Protein AF-A0A1F7I469-F1 (afdb_monomer)

Secondary structure (DSSP, 8-state):
---EEEE-TTS-EEEE--------HHHHHHHHHHHHHHHHHHHHHHHHHHHHHHHHHHHHHT--THHHHHHHHHHHHHHHHHHHHHHHHHHHHTTSSSSS--

Radius of gyration: 26.81 Å; Cα contacts (8 Å, |Δi|>4): 67; chains: 1; bounding box: 50×21×80 Å

pLDDT: mean 77.65, std 16.4, range [43.62, 96.81]

Mean predicted aligned error: 14.22 Å

InterPro domains:
  IPR032820 Putative F0F1-ATPase subunit, Ca2+/Mg2+ transporter [PF09527] (34-84)

Organism: NCBI:txid1802052

Sequence (102 aa):
MKKFSYIDEQGNKRHVNKNLKKTSREDLQWQEVGKYMNLGYYLIVPILFSLVGGVFFDKIFQSRPIFTLSGIIIGTILTFYNLFSLVKSEDASHQHKGRTDI

Nearest PDB structures (foldseek):
  1ge9-assembly1_A  TM=4.727E-01  e=6.490E+00  Aquifex aeolicus

Structure (mmCIF, N/CA/C/O backbone):
data_AF-A0A1F7I469-F1
#
_entry.id   AF-A0A1F7I469-F1
#
loop_
_atom_site.group_PDB
_atom_site.id
_atom_site.type_symbol
_atom_site.label_atom_id
_atom_site.label_alt_id
_atom_site.label_comp_id
_atom_site.label_asym_id
_atom_site.label_entity_id
_atom_site.label_seq_id
_atom_site.pdbx_PDB_ins_code
_atom_site.Cartn_x
_atom_site.Cartn_y
_atom_site.Cartn_z
_atom_site.occupancy
_atom_site.B_iso_or_equiv
_atom_site.auth_seq_id
_atom_site.auth_comp_id
_atom_site.auth_asym_id
_atom_site.auth_atom_id
_atom_site.pdbx_PDB_model_num
ATOM 1 N N . MET A 1 1 ? -1.398 -8.939 -48.860 1.00 56.12 1 MET A N 1
ATOM 2 C CA . MET A 1 1 ? -0.100 -9.562 -48.506 1.00 56.12 1 MET A CA 1
ATOM 3 C C . MET A 1 1 ? 0.965 -9.019 -49.447 1.00 56.12 1 MET A C 1
ATOM 5 O O . MET A 1 1 ? 0.805 -9.186 -50.647 1.00 56.12 1 MET A O 1
ATOM 9 N N . LYS A 1 2 ? 1.999 -8.327 -48.955 1.00 43.62 2 LYS A N 1
ATOM 10 C CA . LYS A 1 2 ? 3.078 -7.817 -49.821 1.00 43.62 2 LYS A CA 1
ATOM 11 C C . LYS A 1 2 ? 4.290 -8.740 -49.705 1.00 43.62 2 LYS A C 1
ATOM 13 O O . LYS A 1 2 ? 4.928 -8.781 -48.660 1.00 43.62 2 LYS A O 1
ATOM 18 N N . LYS A 1 3 ? 4.557 -9.513 -50.760 1.00 50.78 3 LYS A N 1
ATOM 19 C CA . LYS A 1 3 ? 5.765 -10.335 -50.901 1.00 50.78 3 LYS A CA 1
ATOM 20 C C . LYS A 1 3 ? 6.803 -9.504 -51.645 1.00 50.78 3 LYS A C 1
ATOM 22 O O . LYS A 1 3 ? 6.538 -9.067 -52.760 1.00 50.78 3 LYS A O 1
ATOM 27 N N . PHE A 1 4 ? 7.956 -9.283 -51.028 1.00 62.34 4 PHE A N 1
ATOM 28 C CA . PHE A 1 4 ? 9.083 -8.624 -51.678 1.00 62.34 4 PHE A CA 1
ATOM 29 C C . PHE A 1 4 ? 10.085 -9.701 -52.076 1.00 62.34 4 PHE A C 1
ATOM 31 O O . PHE A 1 4 ? 10.459 -10.535 -51.251 1.00 62.34 4 PHE A O 1
ATOM 38 N N . SER A 1 5 ? 10.471 -9.700 -53.347 1.00 63.03 5 SER A N 1
ATOM 39 C CA . SER A 1 5 ? 11.523 -10.572 -53.864 1.00 63.03 5 SER A CA 1
ATOM 40 C C . SER A 1 5 ? 12.679 -9.680 -54.277 1.00 63.03 5 SER A C 1
ATOM 42 O O . SER A 1 5 ? 12.467 -8.698 -54.985 1.00 63.03 5 SER A O 1
ATOM 44 N N . TYR A 1 6 ? 13.874 -10.004 -53.809 1.00 72.31 6 TYR A N 1
ATOM 45 C CA . TYR A 1 6 ? 15.105 -9.355 -54.233 1.00 72.31 6 TYR A CA 1
ATOM 46 C C . TYR A 1 6 ? 16.099 -10.427 -54.668 1.00 72.31 6 TYR A C 1
ATOM 48 O O . TYR A 1 6 ? 15.974 -11.602 -54.307 1.00 72.31 6 TYR A O 1
ATOM 56 N N . ILE A 1 7 ? 17.036 -10.011 -55.507 1.00 73.56 7 ILE A N 1
ATOM 57 C CA . ILE A 1 7 ? 18.101 -10.856 -56.030 1.00 73.56 7 ILE A CA 1
ATOM 58 C C . ILE A 1 7 ? 19.319 -10.579 -55.153 1.00 73.56 7 ILE A C 1
ATOM 60 O O . ILE A 1 7 ? 19.670 -9.415 -54.960 1.00 73.56 7 ILE A O 1
ATOM 64 N N . ASP A 1 8 ? 19.881 -11.619 -54.539 1.00 73.62 8 ASP A N 1
ATOM 65 C CA . ASP A 1 8 ? 21.126 -11.483 -53.782 1.00 73.62 8 ASP A CA 1
ATOM 66 C C . ASP A 1 8 ? 22.327 -11.315 -54.730 1.00 73.62 8 ASP A C 1
ATOM 68 O O . ASP A 1 8 ? 22.213 -11.492 -55.943 1.00 73.62 8 ASP A O 1
ATOM 72 N N . GLU A 1 9 ? 23.493 -10.953 -54.196 1.00 76.19 9 GLU A N 1
ATOM 73 C CA . GLU A 1 9 ? 24.707 -10.725 -55.001 1.00 76.19 9 GLU A CA 1
ATOM 74 C C . GLU A 1 9 ? 25.177 -11.975 -55.768 1.00 76.19 9 GLU A C 1
ATOM 76 O O . GLU A 1 9 ? 26.008 -11.879 -56.666 1.00 76.19 9 GLU A O 1
ATOM 81 N N . GLN A 1 10 ? 24.612 -13.146 -55.456 1.00 80.56 10 GLN A N 1
ATOM 82 C CA . GLN A 1 10 ? 24.885 -14.416 -56.126 1.00 80.56 10 GLN A CA 1
ATOM 83 C C . GLN A 1 10 ? 23.851 -14.742 -57.217 1.00 80.56 10 GLN A C 1
ATOM 85 O O . GLN A 1 10 ? 23.817 -15.858 -57.734 1.0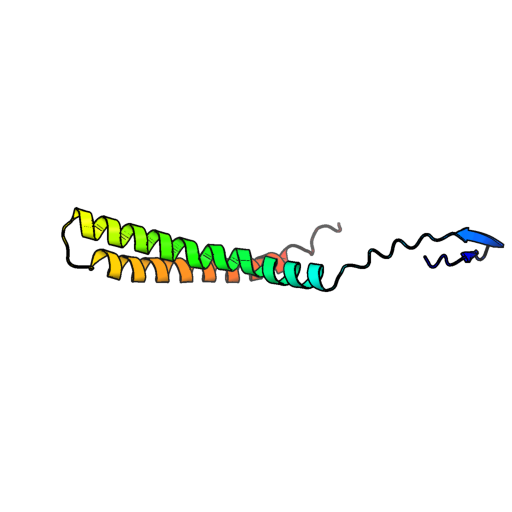0 80.56 10 GLN A O 1
ATOM 90 N N . GLY A 1 11 ? 22.989 -13.784 -57.574 1.00 76.06 11 GLY A N 1
ATOM 91 C CA . GLY A 1 11 ? 21.971 -13.958 -58.607 1.00 76.06 11 GLY A CA 1
ATOM 92 C C . GLY A 1 11 ? 20.804 -14.851 -58.178 1.00 76.06 11 GLY A C 1
ATOM 93 O O . GLY A 1 11 ? 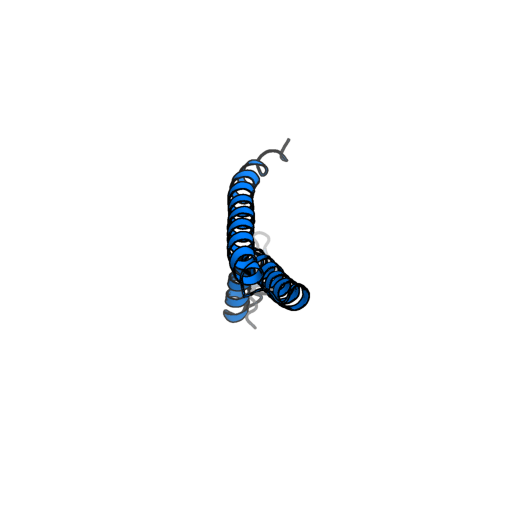19.972 -15.210 -59.015 1.00 76.06 11 GLY A O 1
ATOM 94 N N . ASN A 1 12 ? 20.706 -15.210 -56.894 1.00 74.44 12 ASN A N 1
ATOM 95 C CA . ASN A 1 12 ? 19.669 -16.101 -56.400 1.00 74.44 12 ASN A CA 1
ATOM 96 C C . ASN A 1 12 ? 18.437 -15.308 -55.937 1.00 74.44 12 ASN A C 1
ATOM 98 O O . ASN A 1 12 ? 18.518 -14.285 -55.251 1.00 74.44 12 ASN A O 1
ATOM 102 N N . LYS A 1 13 ? 17.253 -15.791 -56.325 1.00 69.50 13 LYS A N 1
ATOM 103 C CA . LYS A 1 13 ? 15.970 -15.167 -55.991 1.00 69.50 13 LYS A CA 1
ATOM 104 C C . LYS A 1 13 ? 15.538 -15.639 -54.610 1.00 69.50 13 LYS A C 1
ATOM 106 O O . LYS 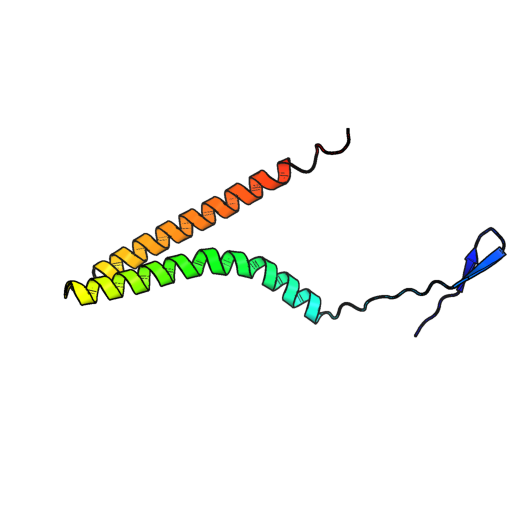A 1 13 ? 15.029 -16.748 -54.459 1.00 69.50 13 LYS A O 1
ATOM 111 N N . ARG A 1 14 ? 15.697 -14.787 -53.595 1.00 69.19 14 ARG A N 1
ATOM 112 C CA . ARG A 1 14 ? 15.246 -15.104 -52.235 1.00 69.19 14 ARG A CA 1
ATOM 113 C C . ARG A 1 14 ? 13.883 -14.488 -51.954 1.00 69.19 14 ARG A C 1
ATOM 115 O O . ARG A 1 14 ? 13.668 -13.282 -52.079 1.00 69.19 14 ARG A O 1
ATOM 122 N N . HIS A 1 15 ? 12.953 -15.339 -51.534 1.00 61.44 15 HIS A N 1
ATOM 123 C CA . HIS A 1 15 ? 11.645 -14.915 -51.056 1.00 61.44 15 HIS A CA 1
ATOM 124 C C . HIS A 1 15 ? 11.728 -14.631 -49.561 1.00 61.44 15 HIS A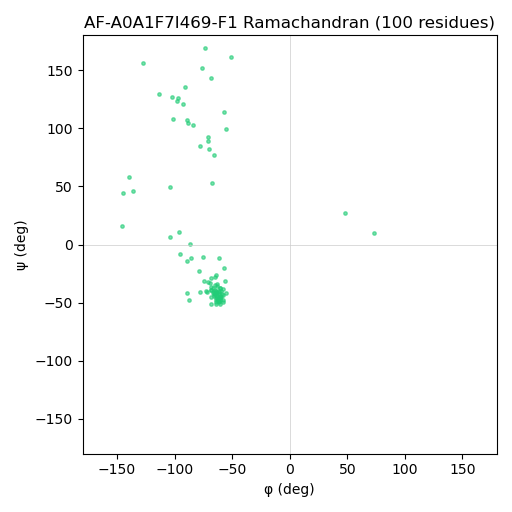 C 1
ATOM 126 O O . HIS A 1 15 ? 11.751 -15.553 -48.747 1.00 61.44 15 HIS A O 1
ATOM 132 N N . VAL A 1 16 ? 11.744 -13.354 -49.181 1.00 64.31 16 VAL A N 1
ATOM 133 C CA . VAL A 1 16 ? 11.641 -12.996 -47.766 1.00 64.31 16 VAL A CA 1
ATOM 134 C C . VAL A 1 16 ? 10.178 -12.833 -47.399 1.00 64.31 16 VAL A C 1
ATOM 136 O O . VAL A 1 16 ? 9.517 -11.852 -47.746 1.00 64.31 16 VAL A O 1
ATOM 139 N N . ASN A 1 17 ? 9.674 -13.815 -46.658 1.00 59.06 17 ASN A N 1
ATOM 140 C CA . ASN A 1 17 ? 8.383 -13.726 -46.004 1.00 59.06 17 ASN A CA 1
ATOM 141 C C . ASN A 1 17 ? 8.533 -12.873 -44.738 1.00 59.06 17 ASN A C 1
ATOM 143 O O . ASN A 1 17 ? 8.771 -13.387 -43.646 1.00 59.06 17 ASN A O 1
ATOM 147 N N . LYS A 1 18 ? 8.451 -11.546 -44.889 1.00 60.09 18 LYS A N 1
ATOM 148 C CA . LYS A 1 18 ? 8.389 -10.650 -43.732 1.00 60.09 18 LYS A CA 1
ATOM 149 C C . LYS A 1 18 ? 7.018 -10.821 -43.072 1.00 60.09 18 LYS A C 1
ATOM 151 O O . LYS A 1 18 ? 6.061 -10.141 -43.439 1.00 60.09 18 LYS A O 1
ATOM 156 N N . ASN A 1 19 ? 6.940 -11.715 -42.085 1.00 54.62 19 ASN A N 1
ATOM 157 C CA . ASN A 1 19 ? 5.885 -11.712 -41.073 1.00 54.62 19 ASN A CA 1
ATOM 158 C C . ASN A 1 19 ? 6.044 -10.441 -40.228 1.00 54.62 19 ASN A C 1
ATOM 160 O O . ASN A 1 19 ? 6.574 -10.457 -39.121 1.00 54.62 19 ASN A O 1
ATOM 164 N N . LEU A 1 20 ? 5.624 -9.303 -40.777 1.00 64.12 20 LEU A N 1
ATOM 165 C CA . LEU A 1 20 ? 5.415 -8.100 -39.990 1.00 64.12 20 LEU A CA 1
ATOM 166 C C . LEU A 1 20 ? 4.177 -8.376 -39.142 1.00 64.12 20 LEU A C 1
ATOM 168 O O . LEU A 1 20 ? 3.053 -8.133 -39.584 1.00 64.12 20 LEU A O 1
ATOM 172 N N . LYS A 1 21 ? 4.387 -8.947 -37.949 1.00 54.12 21 LYS A N 1
ATOM 173 C CA . LYS A 1 21 ? 3.377 -8.983 -36.895 1.00 54.12 21 LYS A CA 1
ATOM 174 C C . LYS A 1 21 ? 2.995 -7.525 -36.670 1.00 54.12 21 LYS A C 1
ATOM 176 O O . LYS A 1 21 ? 3.757 -6.758 -36.086 1.00 54.12 21 LYS A O 1
ATOM 181 N N . LYS A 1 22 ? 1.875 -7.109 -37.259 1.00 55.00 22 LYS A N 1
ATOM 182 C CA . LYS A 1 22 ? 1.320 -5.769 -37.101 1.00 55.00 22 LYS A CA 1
ATOM 183 C C . LYS A 1 22 ? 0.817 -5.716 -35.667 1.00 55.00 22 LYS A C 1
ATOM 185 O O . LYS A 1 22 ? -0.340 -6.026 -35.420 1.00 55.00 22 LYS A O 1
ATOM 190 N N . THR A 1 23 ? 1.731 -5.458 -34.732 1.00 59.12 23 THR A N 1
ATOM 191 C CA . THR A 1 23 ? 1.394 -5.272 -33.326 1.00 59.12 23 THR A CA 1
ATOM 192 C C . THR A 1 23 ? 0.396 -4.124 -33.304 1.00 59.12 23 THR A C 1
ATOM 194 O O . THR A 1 23 ? 0.677 -3.032 -33.815 1.00 59.12 23 THR A O 1
ATOM 197 N N . SER A 1 24 ? -0.836 -4.432 -32.907 1.00 62.75 24 SER A N 1
ATOM 198 C CA . SER A 1 24 ? -1.915 -3.463 -32.960 1.00 62.75 24 SER A CA 1
ATOM 199 C C . SER A 1 24 ? -1.595 -2.392 -31.925 1.00 62.75 24 SER A C 1
ATOM 201 O O . SER A 1 24 ? -1.033 -2.695 -30.873 1.00 62.75 24 SER A O 1
ATOM 203 N N . ARG A 1 25 ? -1.901 -1.122 -32.208 1.00 57.88 25 ARG A N 1
ATOM 204 C CA . ARG A 1 25 ? -1.617 -0.026 -31.264 1.00 57.88 25 ARG A CA 1
ATOM 205 C C . ARG A 1 25 ? -2.272 -0.237 -29.894 1.00 57.88 25 ARG A C 1
ATOM 207 O O . ARG A 1 25 ? -1.807 0.341 -28.922 1.00 57.88 25 ARG A O 1
ATOM 214 N N . GLU A 1 26 ? -3.300 -1.074 -29.824 1.00 61.75 26 GLU A N 1
ATOM 215 C CA . GLU A 1 26 ? -3.950 -1.482 -28.579 1.00 61.75 26 GLU A CA 1
ATOM 216 C C . GLU A 1 26 ? -3.075 -2.430 -27.742 1.00 61.75 26 GLU A C 1
ATOM 218 O O . GLU A 1 26 ? -2.942 -2.217 -26.543 1.00 61.75 26 GLU A O 1
ATOM 223 N N . ASP A 1 27 ? -2.374 -3.394 -28.352 1.00 60.44 27 ASP A N 1
ATOM 224 C CA . ASP A 1 27 ? -1.485 -4.328 -27.634 1.00 60.44 27 ASP A CA 1
ATOM 225 C C . ASP A 1 27 ? -0.289 -3.616 -26.979 1.00 60.44 27 ASP A C 1
ATOM 227 O O . ASP A 1 27 ? 0.249 -4.084 -25.977 1.00 60.44 27 ASP A O 1
ATOM 231 N N . LEU A 1 28 ? 0.138 -2.487 -27.556 1.00 59.91 28 LEU A N 1
ATOM 232 C CA . LEU A 1 28 ? 1.187 -1.623 -27.007 1.00 59.91 28 LEU A CA 1
ATOM 233 C C . LEU A 1 28 ? 0.694 -0.848 -25.776 1.00 59.91 28 LEU A C 1
ATOM 235 O O . LEU A 1 28 ? 1.418 -0.755 -24.791 1.00 59.91 28 LEU A O 1
ATOM 239 N N . GLN A 1 29 ? -0.549 -0.353 -25.796 1.00 64.31 29 GLN A N 1
ATOM 240 C CA . GLN A 1 29 ? -1.123 0.395 -24.669 1.00 64.31 29 GLN A CA 1
ATOM 241 C C . GLN A 1 29 ? -1.297 -0.486 -23.427 1.00 64.31 29 GLN A C 1
ATOM 243 O O . GLN A 1 29 ? -0.969 -0.068 -22.318 1.00 64.31 29 GLN A O 1
ATOM 248 N N . TRP A 1 30 ? -1.740 -1.736 -23.598 1.00 65.94 30 TRP A N 1
ATOM 249 C CA . TRP A 1 30 ? -1.881 -2.672 -22.476 1.00 65.94 30 TRP A CA 1
ATOM 250 C C . TRP A 1 30 ? -0.535 -3.101 -21.873 1.00 65.94 30 TRP A C 1
ATOM 252 O O . TRP A 1 30 ? -0.462 -3.365 -20.672 1.00 65.94 30 TRP A O 1
ATOM 262 N N . GLN A 1 31 ? 0.542 -3.132 -22.667 1.00 70.12 31 GLN A N 1
ATOM 263 C CA . GLN A 1 31 ? 1.890 -3.421 -22.158 1.00 70.12 31 GLN A CA 1
ATOM 264 C C . GLN A 1 31 ? 2.420 -2.304 -21.257 1.00 70.12 31 GLN A C 1
ATOM 266 O O . GLN A 1 31 ? 3.032 -2.591 -20.227 1.00 70.12 31 GLN A O 1
ATOM 271 N N . GLU A 1 32 ? 2.153 -1.043 -21.603 1.00 69.62 32 GLU A N 1
ATOM 272 C CA . GLU A 1 32 ? 2.556 0.096 -20.775 1.00 69.62 32 GLU A CA 1
ATOM 273 C C . GLU A 1 32 ? 1.816 0.105 -19.433 1.00 69.62 32 GLU A C 1
ATOM 275 O O . GLU A 1 32 ? 2.443 0.265 -18.386 1.00 69.62 32 GLU A O 1
ATOM 280 N N . VAL A 1 33 ? 0.508 -0.175 -19.437 1.00 74.81 33 VAL A N 1
ATOM 281 C CA . VAL A 1 33 ? -0.290 -0.288 -18.204 1.00 74.81 33 VAL A CA 1
ATOM 282 C C . VAL A 1 33 ? 0.190 -1.454 -17.336 1.00 74.81 33 VAL A C 1
ATOM 284 O O . VAL A 1 33 ? 0.323 -1.305 -16.120 1.00 74.81 33 VAL A O 1
ATOM 287 N N . GLY A 1 34 ? 0.526 -2.594 -17.948 1.00 77.06 34 GLY A N 1
ATOM 288 C CA . GLY A 1 34 ? 1.034 -3.774 -17.244 1.00 77.06 34 GLY A CA 1
ATOM 289 C C . GLY A 1 34 ? 2.283 -3.500 -16.399 1.00 77.06 34 GLY A C 1
ATOM 290 O O . GLY A 1 34 ? 2.434 -4.090 -15.329 1.00 77.06 34 GLY A O 1
ATOM 291 N N . LYS A 1 35 ? 3.138 -2.551 -16.809 1.00 74.25 35 LYS A N 1
ATOM 292 C CA . LYS A 1 35 ? 4.332 -2.159 -16.043 1.00 74.25 35 LYS A CA 1
ATOM 293 C C . LYS A 1 35 ? 3.980 -1.519 -14.691 1.00 74.25 35 LYS A C 1
ATOM 295 O O . LYS A 1 35 ? 4.678 -1.749 -13.706 1.00 74.25 35 LYS A O 1
ATOM 300 N N . TYR A 1 36 ? 2.882 -0.765 -14.621 1.00 80.44 36 TYR A N 1
ATOM 301 C CA . TYR A 1 36 ? 2.440 -0.074 -13.402 1.00 80.44 36 TYR A CA 1
ATOM 302 C C . TYR A 1 36 ? 1.520 -0.922 -12.513 1.00 80.44 36 TYR A C 1
ATOM 304 O O . TYR A 1 36 ? 1.332 -0.601 -11.340 1.00 80.44 36 TYR A O 1
ATOM 312 N N . MET A 1 37 ? 0.985 -2.033 -13.024 1.00 84.31 37 MET A N 1
ATOM 313 C CA . MET A 1 37 ? 0.139 -2.941 -12.237 1.00 84.31 37 MET A CA 1
ATOM 314 C C . MET A 1 37 ? 0.873 -3.525 -11.025 1.00 84.31 37 MET A C 1
ATOM 316 O O . MET A 1 37 ? 0.285 -3.636 -9.948 1.00 84.31 37 MET A O 1
ATOM 320 N N . ASN A 1 38 ? 2.169 -3.829 -11.169 1.00 83.38 38 ASN A N 1
ATOM 321 C CA . ASN A 1 38 ? 2.993 -4.291 -10.051 1.00 83.38 38 ASN A CA 1
ATOM 322 C C . ASN A 1 38 ? 3.058 -3.238 -8.940 1.00 83.38 38 ASN A C 1
ATOM 324 O O . ASN A 1 38 ? 2.816 -3.568 -7.784 1.00 83.38 38 ASN A O 1
ATOM 328 N N . LEU A 1 39 ? 3.290 -1.966 -9.285 1.00 86.75 39 LEU A N 1
ATOM 329 C CA . LEU A 1 39 ? 3.269 -0.856 -8.323 1.00 86.75 39 LEU A CA 1
ATOM 330 C C . LEU A 1 39 ? 1.917 -0.758 -7.609 1.00 86.75 39 LEU A C 1
ATOM 332 O O . LEU A 1 39 ? 1.878 -0.620 -6.389 1.00 86.75 39 LEU A O 1
ATOM 336 N N . GLY A 1 40 ? 0.813 -0.901 -8.347 1.00 88.06 40 GLY A N 1
ATOM 337 C CA . GLY A 1 40 ? -0.534 -0.911 -7.775 1.00 88.06 40 GLY A CA 1
ATOM 338 C C . GLY A 1 40 ? -0.710 -1.967 -6.680 1.00 88.06 40 GLY A C 1
ATOM 339 O O . GLY A 1 40 ? -1.270 -1.663 -5.629 1.00 88.06 40 GLY A O 1
ATOM 340 N N . TYR A 1 41 ? -0.172 -3.175 -6.872 1.00 89.81 41 TYR A N 1
ATOM 341 C CA . TYR A 1 41 ? -0.220 -4.235 -5.860 1.00 89.81 41 TYR A CA 1
ATOM 342 C C . TYR A 1 41 ? 0.518 -3.844 -4.569 1.00 89.81 41 TYR A C 1
ATOM 344 O O . TYR A 1 41 ? -0.041 -3.977 -3.480 1.00 89.81 41 TYR A O 1
ATOM 352 N N . TYR A 1 42 ? 1.734 -3.295 -4.678 1.00 90.19 42 TYR A N 1
ATOM 353 C CA . TYR A 1 42 ? 2.519 -2.851 -3.515 1.00 90.19 42 TYR A CA 1
ATOM 354 C C . TYR A 1 42 ? 1.867 -1.701 -2.740 1.00 90.19 42 TYR A C 1
ATOM 356 O O . TYR A 1 42 ? 2.122 -1.560 -1.546 1.00 90.19 42 TYR A O 1
ATOM 364 N N . LEU A 1 43 ? 1.035 -0.890 -3.400 1.00 92.31 43 LEU A N 1
ATOM 365 C CA . LEU A 1 43 ? 0.332 0.227 -2.771 1.00 92.31 43 LEU A CA 1
ATOM 366 C C . LEU A 1 43 ? -1.003 -0.200 -2.147 1.00 92.31 43 LEU A C 1
ATOM 368 O O . LEU A 1 43 ? -1.309 0.156 -1.014 1.00 92.31 43 LEU A O 1
ATOM 372 N N . ILE A 1 44 ? -1.816 -0.957 -2.882 1.00 94.56 44 ILE A N 1
ATOM 373 C CA . ILE A 1 44 ? -3.206 -1.235 -2.499 1.00 94.56 44 ILE A CA 1
ATOM 374 C C . ILE A 1 44 ? -3.278 -2.309 -1.412 1.00 94.56 44 ILE A C 1
ATOM 376 O O . ILE A 1 44 ? -4.072 -2.185 -0.478 1.00 94.56 44 ILE A O 1
ATOM 380 N N . VAL A 1 45 ? -2.454 -3.356 -1.508 1.00 95.12 45 VAL A N 1
ATOM 381 C CA . VAL A 1 45 ? -2.530 -4.501 -0.589 1.00 95.12 45 VAL A CA 1
ATOM 382 C C . VAL A 1 45 ? -2.270 -4.104 0.866 1.00 95.12 45 VAL A C 1
ATOM 384 O O . VAL A 1 45 ? -3.099 -4.461 1.702 1.00 95.12 45 VAL A O 1
ATOM 387 N N . PRO A 1 46 ? -1.211 -3.344 1.211 1.00 94.56 46 PRO A N 1
ATOM 388 C CA . PRO A 1 46 ? -0.966 -2.958 2.599 1.00 94.56 46 PRO A CA 1
ATOM 389 C C . PRO A 1 46 ? -2.078 -2.071 3.161 1.00 94.56 46 PRO A C 1
ATOM 391 O O . PRO A 1 46 ? -2.501 -2.269 4.295 1.00 94.56 46 PRO A O 1
ATOM 394 N N . ILE A 1 47 ? -2.596 -1.135 2.359 1.00 94.50 47 ILE A N 1
ATOM 395 C CA . ILE A 1 47 ? -3.676 -0.233 2.774 1.00 94.50 47 ILE A CA 1
ATOM 396 C C . ILE A 1 47 ? -4.947 -1.028 3.070 1.00 94.50 47 ILE A C 1
ATOM 398 O O . ILE A 1 47 ? -5.519 -0.880 4.148 1.00 94.50 47 ILE A O 1
ATOM 402 N N . LEU A 1 48 ? -5.379 -1.893 2.146 1.00 96.50 48 LEU A N 1
ATOM 403 C CA . LEU A 1 48 ? -6.581 -2.704 2.344 1.00 96.50 48 LEU A CA 1
ATOM 404 C C . LEU A 1 48 ? -6.411 -3.696 3.492 1.00 96.50 48 LEU A C 1
ATOM 406 O O . LEU A 1 48 ? -7.318 -3.839 4.307 1.00 96.50 48 LEU A O 1
ATOM 410 N N . PHE A 1 49 ? -5.253 -4.349 3.590 1.00 96.19 49 PHE A N 1
ATOM 411 C CA . PHE A 1 49 ? -4.968 -5.298 4.661 1.00 96.19 49 PHE A CA 1
ATOM 412 C C . PHE A 1 49 ? -5.011 -4.623 6.036 1.00 96.19 49 PHE A C 1
ATOM 414 O O . PHE A 1 49 ? -5.709 -5.097 6.933 1.00 96.19 49 PHE A O 1
ATOM 421 N N . SER A 1 50 ? -4.332 -3.485 6.199 1.00 94.56 50 SER A N 1
ATOM 422 C CA . SER A 1 50 ? -4.338 -2.747 7.462 1.00 94.56 50 SER A CA 1
ATOM 423 C C . SER A 1 50 ? -5.694 -2.109 7.771 1.00 94.56 50 SER A C 1
ATOM 425 O O . SER A 1 50 ? -6.072 -2.052 8.938 1.00 94.56 50 SER A O 1
ATOM 427 N N . LEU A 1 51 ? -6.456 -1.680 6.759 1.00 95.19 51 LEU A N 1
ATOM 428 C CA . LEU A 1 51 ? -7.806 -1.140 6.939 1.00 95.19 51 LEU A CA 1
ATOM 429 C C . LEU A 1 51 ? -8.789 -2.222 7.400 1.00 95.19 51 LEU A C 1
ATOM 431 O O . LEU A 1 51 ? -9.482 -2.038 8.399 1.00 95.19 51 LEU A O 1
ATOM 435 N N . VAL A 1 52 ? -8.837 -3.356 6.695 1.00 96.44 52 VAL A N 1
ATOM 436 C CA . VAL A 1 52 ? -9.702 -4.491 7.055 1.00 96.44 52 VAL A CA 1
ATOM 437 C C . VAL A 1 52 ? -9.315 -5.024 8.430 1.00 96.44 52 VAL A C 1
ATOM 439 O O . VAL A 1 52 ? -10.195 -5.255 9.258 1.00 96.44 52 VAL A O 1
ATOM 442 N N . GLY A 1 53 ? -8.013 -5.146 8.704 1.00 94.75 53 GLY A N 1
ATOM 443 C CA . GLY A 1 53 ? -7.503 -5.504 10.023 1.00 94.75 53 GLY A CA 1
ATOM 444 C C . GLY A 1 53 ? -7.949 -4.516 11.102 1.00 94.75 53 GLY A C 1
ATOM 445 O O . GLY A 1 53 ? -8.510 -4.932 12.110 1.00 94.75 53 GLY A O 1
ATOM 446 N N . GLY A 1 54 ? -7.778 -3.212 10.877 1.00 93.12 54 GLY A N 1
ATOM 447 C CA . GLY A 1 54 ? -8.163 -2.169 11.830 1.00 93.12 54 GLY A CA 1
ATOM 448 C C . GLY A 1 54 ? -9.658 -2.174 12.153 1.00 93.12 54 GLY A C 1
ATOM 449 O O . GLY A 1 54 ? -10.030 -2.169 13.325 1.00 93.12 54 GLY A O 1
ATOM 450 N N . VAL A 1 55 ? -10.514 -2.295 11.133 1.00 94.38 55 VAL A N 1
ATOM 451 C CA . VAL A 1 55 ? -11.973 -2.399 11.314 1.00 94.38 55 VAL A CA 1
ATOM 452 C C . VAL A 1 55 ? -12.351 -3.683 12.053 1.00 94.38 55 VAL A C 1
ATOM 454 O O . VAL A 1 55 ? -13.252 -3.678 12.892 1.00 94.38 55 VAL A O 1
ATOM 457 N N . PHE A 1 56 ? -11.681 -4.796 11.751 1.00 93.94 56 PHE A N 1
ATOM 458 C CA . PHE A 1 56 ? -11.913 -6.067 12.430 1.00 93.94 56 PHE A CA 1
ATOM 459 C C . PHE A 1 56 ? -11.550 -5.986 13.919 1.00 93.94 56 PHE A C 1
ATOM 461 O O . PHE A 1 56 ? -12.341 -6.407 14.764 1.00 93.94 56 PHE A O 1
ATOM 468 N N . PHE A 1 57 ? -10.411 -5.373 14.251 1.00 92.19 57 PHE A N 1
ATOM 469 C CA . PHE A 1 57 ? -10.007 -5.152 15.638 1.00 92.19 57 PHE A CA 1
ATOM 470 C C . PHE A 1 57 ? -10.931 -4.178 16.369 1.00 92.19 57 PHE A C 1
ATOM 472 O O . PHE A 1 57 ? -11.334 -4.476 17.492 1.00 92.19 57 PHE A O 1
ATOM 479 N N . ASP A 1 58 ? -11.352 -3.082 15.732 1.00 90.56 58 ASP A N 1
ATOM 480 C CA . ASP A 1 58 ? -12.319 -2.157 16.338 1.00 90.56 58 ASP A CA 1
ATOM 481 C C . ASP A 1 58 ? -13.636 -2.860 16.700 1.00 90.56 58 ASP A C 1
ATOM 483 O O . ASP A 1 58 ? -14.204 -2.614 17.765 1.00 90.56 58 ASP A O 1
ATOM 487 N N . LYS A 1 59 ? -14.100 -3.795 15.857 1.00 91.19 59 LYS A N 1
ATOM 488 C CA . LYS A 1 59 ? -15.301 -4.595 16.141 1.00 91.19 59 LYS A CA 1
ATOM 489 C C . LYS A 1 59 ? -15.113 -5.571 17.301 1.00 91.19 59 LYS A C 1
ATOM 491 O O . LYS A 1 59 ? -16.044 -5.737 18.084 1.00 91.19 59 LYS A O 1
ATOM 496 N N . ILE A 1 60 ? -13.947 -6.210 17.417 1.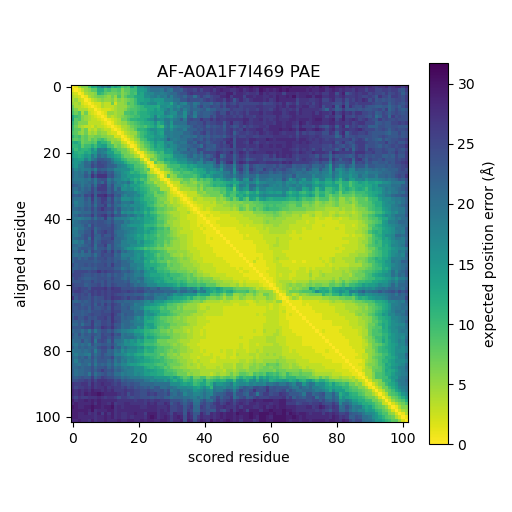00 92.62 60 ILE A N 1
ATOM 497 C CA . ILE A 1 60 ? -13.657 -7.159 18.506 1.00 92.62 60 ILE A CA 1
ATOM 498 C C . ILE A 1 60 ? -13.565 -6.441 19.850 1.00 92.62 60 ILE A C 1
ATOM 500 O O . ILE A 1 60 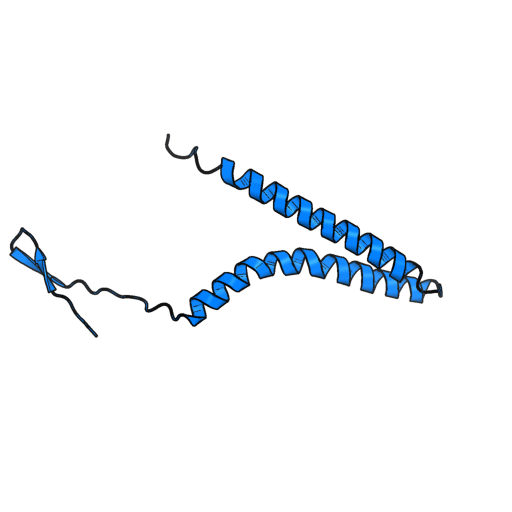? -14.137 -6.902 20.834 1.00 92.62 60 ILE A O 1
ATOM 504 N N . PHE A 1 61 ? -12.861 -5.312 19.894 1.00 91.62 61 PHE A N 1
ATOM 505 C CA . PHE A 1 61 ? -12.607 -4.583 21.136 1.00 91.62 61 PHE A CA 1
ATOM 506 C C . PHE A 1 61 ? -13.721 -3.594 21.505 1.00 91.62 61 PHE A C 1
ATOM 508 O O . PHE A 1 61 ? -13.604 -2.915 22.523 1.00 91.62 61 PHE A O 1
ATOM 515 N N . GLN A 1 62 ? -14.784 -3.495 20.688 1.00 86.38 62 GLN A N 1
ATOM 516 C CA . GLN A 1 62 ? -15.847 -2.483 20.806 1.00 86.38 62 GLN A CA 1
ATOM 517 C C . GLN A 1 62 ? -15.293 -1.060 20.987 1.00 86.38 62 GLN A C 1
ATOM 519 O O . GLN A 1 62 ? -15.921 -0.188 21.595 1.00 86.38 62 GLN A O 1
ATOM 524 N N . SER A 1 63 ? -14.089 -0.818 20.474 1.00 79.00 63 SER A N 1
ATOM 525 C CA . SER A 1 63 ? -13.456 0.481 20.544 1.00 79.00 63 SER A CA 1
ATOM 526 C C . SER A 1 63 ? -14.106 1.408 19.52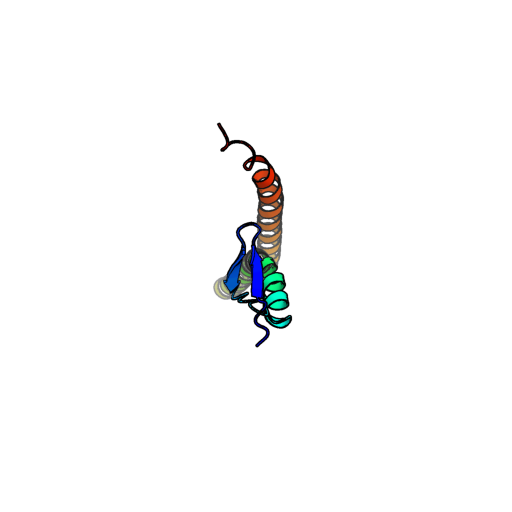5 1.00 79.00 63 SER A C 1
ATOM 528 O O . SER A 1 63 ? -14.588 1.003 18.466 1.00 79.00 63 SER A O 1
ATOM 530 N N . ARG A 1 64 ? -14.079 2.709 19.830 1.00 85.94 64 ARG A N 1
ATOM 531 C CA . ARG A 1 64 ? -14.195 3.760 18.802 1.00 85.94 64 ARG A CA 1
ATOM 532 C C . ARG A 1 64 ? -13.180 3.475 17.681 1.00 85.94 64 ARG A C 1
ATOM 534 O O . ARG A 1 64 ? -12.241 2.744 17.976 1.00 85.94 64 ARG A O 1
ATOM 541 N N . PRO A 1 65 ? -13.314 4.045 16.463 1.00 89.31 65 PRO A N 1
ATOM 542 C CA . PRO A 1 65 ? -12.526 3.675 15.274 1.00 89.31 65 PRO A CA 1
ATOM 543 C C . PRO A 1 65 ? -11.024 4.035 15.360 1.00 89.31 65 PRO A C 1
ATOM 545 O O . PRO A 1 65 ? -10.475 4.735 14.515 1.00 89.31 65 PRO A O 1
ATOM 548 N N . ILE A 1 66 ? -10.360 3.602 16.425 1.00 91.75 66 ILE A N 1
ATOM 549 C CA . ILE A 1 66 ? -9.005 3.929 16.843 1.00 91.75 66 ILE A CA 1
ATOM 550 C C . ILE A 1 66 ? -8.052 2.930 16.193 1.00 91.75 66 ILE A C 1
ATOM 552 O O . ILE A 1 66 ? -7.017 3.353 15.681 1.00 91.75 66 ILE A O 1
ATOM 556 N N . PHE A 1 67 ? -8.402 1.637 16.146 1.00 90.88 67 PHE A N 1
ATOM 557 C CA . PHE A 1 67 ? -7.603 0.633 15.439 1.00 90.88 67 PHE A CA 1
ATOM 558 C C . PHE A 1 67 ? -7.692 0.799 13.926 1.00 90.88 67 PHE A C 1
ATOM 560 O O . PHE A 1 67 ? -6.714 0.561 13.227 1.00 90.88 67 PHE A O 1
ATOM 567 N N . THR A 1 68 ? -8.823 1.264 13.402 1.00 93.06 68 THR A N 1
ATOM 568 C CA . THR A 1 68 ? -8.947 1.654 11.994 1.00 93.06 68 THR A CA 1
ATOM 569 C C . THR A 1 68 ? -8.031 2.835 11.690 1.00 93.06 68 THR A C 1
ATOM 571 O O . THR A 1 68 ? -7.296 2.799 10.707 1.00 93.06 68 THR A O 1
ATOM 574 N N . LEU A 1 69 ? -8.017 3.864 12.546 1.00 94.62 69 LEU A N 1
ATOM 575 C CA . LEU A 1 69 ? -7.173 5.043 12.341 1.00 94.62 69 LEU A CA 1
ATOM 576 C C . LEU A 1 69 ? -5.679 4.704 12.440 1.00 94.62 69 LEU A C 1
ATOM 578 O O . LEU A 1 69 ? -4.895 5.111 11.583 1.00 94.62 69 LEU A O 1
ATOM 582 N N . SER A 1 70 ? -5.284 3.917 13.445 1.00 94.31 70 SER A N 1
ATOM 583 C CA . SER A 1 70 ? -3.903 3.444 13.574 1.00 94.31 70 SER A CA 1
ATOM 584 C C . SER A 1 70 ? -3.530 2.488 12.440 1.00 94.31 70 SER A C 1
ATOM 586 O O . SER A 1 70 ? -2.435 2.593 11.895 1.00 94.31 70 SER A O 1
ATOM 588 N N . GLY A 1 71 ? -4.457 1.631 12.010 1.00 94.56 71 GLY A N 1
ATOM 589 C CA . GLY A 1 71 ? -4.315 0.758 10.850 1.00 94.56 71 GLY A CA 1
ATOM 590 C C . GLY A 1 71 ? -4.058 1.538 9.563 1.00 94.56 71 GLY A C 1
ATOM 591 O O . GLY A 1 71 ? -3.159 1.179 8.813 1.00 94.56 71 GLY A O 1
ATOM 592 N N . ILE A 1 72 ? -4.755 2.653 9.329 1.00 95.31 72 ILE A N 1
ATOM 593 C CA . ILE A 1 72 ? -4.492 3.533 8.179 1.00 95.31 72 ILE A CA 1
ATOM 594 C C . ILE A 1 72 ? -3.082 4.134 8.255 1.00 95.31 72 ILE A C 1
ATOM 596 O O . ILE A 1 72 ? -2.369 4.144 7.249 1.00 95.31 72 ILE A O 1
ATOM 600 N N . ILE A 1 73 ? -2.647 4.601 9.430 1.00 96.62 73 ILE A N 1
ATOM 601 C CA . ILE A 1 73 ? -1.292 5.148 9.618 1.00 96.62 73 ILE A CA 1
ATOM 602 C C . ILE A 1 73 ? -0.240 4.066 9.339 1.00 96.62 73 ILE A C 1
ATOM 604 O O . ILE A 1 73 ? 0.685 4.287 8.558 1.00 96.62 73 ILE A O 1
ATOM 608 N N . ILE A 1 74 ? -0.409 2.876 9.919 1.00 96.19 74 ILE A N 1
ATOM 609 C CA . ILE A 1 74 ? 0.491 1.732 9.727 1.00 96.19 74 ILE A CA 1
ATOM 610 C C . ILE A 1 74 ? 0.512 1.299 8.257 1.00 96.19 74 ILE A C 1
ATOM 612 O O . ILE A 1 74 ? 1.587 1.129 7.687 1.00 96.19 74 ILE A O 1
ATOM 616 N N . GLY A 1 75 ? -0.654 1.178 7.620 1.00 95.44 75 GLY A N 1
ATOM 617 C CA . GLY A 1 75 ? -0.785 0.830 6.205 1.00 95.44 75 GLY A CA 1
ATOM 618 C C . GLY A 1 75 ? -0.111 1.855 5.296 1.00 95.44 75 GLY A C 1
ATOM 619 O O . GLY A 1 75 ? 0.557 1.483 4.332 1.00 95.44 75 GLY A O 1
ATOM 620 N N . THR A 1 76 ? -0.196 3.140 5.644 1.00 96.06 76 THR A N 1
ATOM 621 C CA . THR A 1 76 ? 0.507 4.217 4.935 1.00 96.06 76 THR A CA 1
ATOM 622 C C . THR A 1 76 ? 2.019 4.052 5.068 1.00 96.06 76 THR A C 1
ATOM 624 O O . THR A 1 76 ? 2.721 4.032 4.061 1.00 96.06 76 THR A O 1
ATOM 627 N N . ILE A 1 77 ? 2.533 3.848 6.285 1.00 96.81 77 ILE A N 1
ATOM 628 C CA . ILE A 1 77 ? 3.971 3.636 6.522 1.00 96.81 77 ILE A CA 1
ATOM 629 C C . ILE A 1 77 ? 4.480 2.401 5.766 1.00 96.81 77 ILE A C 1
ATOM 631 O O . ILE A 1 77 ? 5.505 2.478 5.095 1.00 96.81 77 ILE A O 1
ATOM 635 N N . LEU A 1 78 ? 3.752 1.281 5.816 1.00 95.56 78 LEU A N 1
ATOM 636 C CA . LEU A 1 78 ? 4.067 0.058 5.067 1.00 95.56 78 LEU A CA 1
ATOM 637 C C . LEU A 1 78 ? 4.095 0.299 3.557 1.00 95.56 78 LEU A C 1
ATOM 639 O O . LEU A 1 78 ? 4.956 -0.229 2.856 1.00 95.56 78 LEU A O 1
ATOM 643 N N . THR A 1 79 ? 3.164 1.103 3.055 1.00 95.44 79 THR A N 1
ATOM 644 C CA . THR A 1 79 ? 3.100 1.479 1.642 1.00 95.44 79 THR A CA 1
ATOM 645 C C . THR A 1 79 ? 4.329 2.286 1.234 1.00 95.44 79 THR A C 1
ATOM 647 O O . THR A 1 79 ? 4.989 1.947 0.253 1.00 95.44 79 THR A O 1
ATOM 650 N N . PHE A 1 80 ? 4.696 3.300 2.023 1.00 95.19 80 PHE A N 1
ATOM 651 C CA . PHE A 1 80 ? 5.919 4.072 1.801 1.00 95.19 80 PHE A CA 1
ATOM 652 C C . PHE A 1 80 ? 7.174 3.207 1.902 1.00 95.19 80 PHE A C 1
ATOM 654 O O . PHE A 1 80 ? 8.080 3.362 1.089 1.00 95.19 80 PHE A O 1
ATOM 661 N N . TYR A 1 81 ? 7.225 2.277 2.855 1.00 94.00 81 TYR A N 1
ATOM 662 C CA . TYR A 1 81 ? 8.346 1.355 3.001 1.00 94.00 81 TYR A CA 1
ATOM 663 C C . TYR A 1 81 ? 8.506 0.450 1.773 1.00 94.00 81 TYR A C 1
ATOM 665 O O . TYR A 1 81 ? 9.605 0.338 1.231 1.00 94.00 81 TYR A O 1
ATOM 673 N N . ASN A 1 82 ? 7.410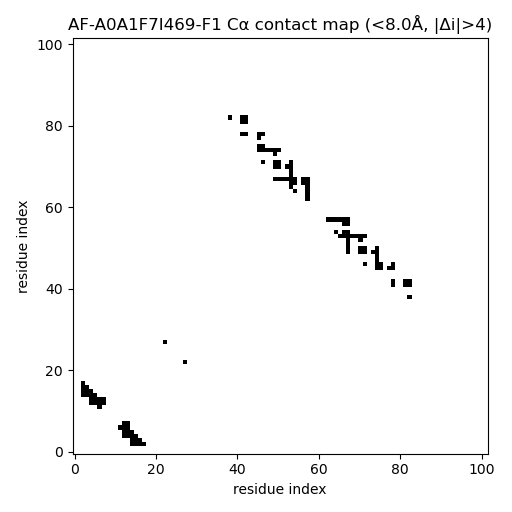 -0.148 1.292 1.00 91.94 82 ASN A N 1
ATOM 674 C CA . ASN A 1 82 ? 7.421 -0.951 0.070 1.00 91.94 82 ASN A CA 1
ATOM 675 C C . ASN A 1 82 ? 7.861 -0.112 -1.131 1.00 91.94 82 ASN A C 1
ATOM 677 O O . ASN A 1 82 ? 8.756 -0.522 -1.864 1.00 91.94 82 ASN A O 1
ATOM 681 N N . LEU A 1 83 ? 7.296 1.086 -1.297 1.00 91.81 83 LEU A N 1
ATOM 682 C CA . LEU A 1 83 ? 7.657 1.980 -2.393 1.00 91.81 83 LEU A CA 1
ATOM 683 C C . LEU A 1 83 ? 9.140 2.370 -2.344 1.00 91.81 83 LEU A C 1
ATOM 685 O O . LEU A 1 83 ? 9.822 2.313 -3.363 1.00 91.81 83 LEU A O 1
ATOM 689 N N . PHE A 1 84 ? 9.661 2.700 -1.161 1.00 92.25 84 PHE A N 1
ATOM 690 C CA . PHE A 1 84 ? 11.077 3.007 -0.973 1.00 92.25 84 PHE A CA 1
ATOM 691 C C . PHE A 1 84 ? 11.971 1.814 -1.326 1.00 92.25 84 PHE A C 1
ATOM 693 O O . PHE A 1 84 ? 13.003 1.985 -1.975 1.00 92.25 84 PHE A O 1
ATOM 700 N N . SER A 1 85 ? 11.567 0.598 -0.946 1.00 87.69 85 SER A N 1
ATOM 701 C CA . SER A 1 85 ? 12.290 -0.616 -1.321 1.00 87.69 85 SER A CA 1
ATOM 702 C C . SER A 1 85 ? 12.284 -0.836 -2.832 1.00 87.69 85 SER A C 1
ATOM 704 O O . SER A 1 85 ? 13.319 -1.201 -3.378 1.00 87.69 85 SER A O 1
ATOM 706 N N . LEU A 1 86 ? 11.154 -0.603 -3.508 1.00 87.25 86 LEU A N 1
ATOM 707 C CA . LEU A 1 86 ? 11.050 -0.743 -4.963 1.00 87.25 86 LEU A CA 1
ATOM 708 C C . LEU A 1 86 ? 12.004 0.212 -5.681 1.00 87.25 86 LEU A C 1
ATOM 710 O O . LEU A 1 86 ? 12.803 -0.236 -6.499 1.00 87.25 86 LEU A O 1
ATOM 714 N N . VAL A 1 87 ? 11.967 1.497 -5.320 1.00 87.44 87 VAL A N 1
ATOM 715 C CA . VAL A 1 87 ? 12.838 2.527 -5.908 1.00 87.44 87 VAL A CA 1
ATOM 716 C C . VAL A 1 87 ? 14.311 2.163 -5.706 1.00 87.44 87 VAL A C 1
ATOM 718 O O . VAL A 1 87 ? 15.080 2.117 -6.661 1.00 87.44 87 VAL A O 1
ATOM 721 N N . LYS A 1 88 ? 14.692 1.788 -4.480 1.00 86.88 88 LYS A N 1
ATOM 722 C CA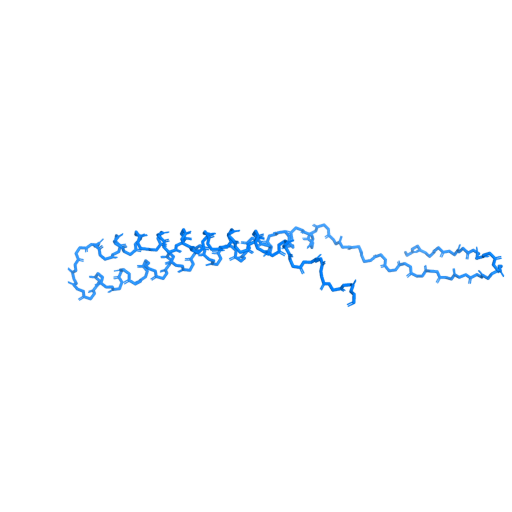 . LYS A 1 88 ? 16.070 1.393 -4.161 1.00 86.88 88 LYS A CA 1
ATOM 723 C C . LYS A 1 88 ? 16.529 0.134 -4.914 1.00 86.88 88 LYS A C 1
ATOM 725 O O . LYS A 1 88 ? 17.707 0.007 -5.246 1.00 86.88 88 LYS A O 1
ATOM 730 N N . SER A 1 89 ? 15.639 -0.829 -5.144 1.00 75.88 89 SER A N 1
ATOM 731 C CA . SER A 1 89 ? 15.957 -2.062 -5.877 1.00 75.88 89 SER A CA 1
ATOM 732 C C . SER A 1 89 ? 16.081 -1.840 -7.389 1.00 75.88 89 SER A C 1
ATOM 734 O O . SER A 1 89 ? 16.878 -2.524 -8.039 1.00 75.88 89 SER A O 1
ATOM 736 N N . GLU A 1 90 ? 15.340 -0.884 -7.950 1.00 68.94 90 GLU A N 1
ATOM 737 C CA . GLU A 1 90 ? 15.439 -0.497 -9.363 1.00 68.94 90 GLU A CA 1
ATOM 738 C C . GLU A 1 90 ? 16.791 0.187 -9.651 1.00 68.94 90 GLU A C 1
ATOM 740 O O . GLU A 1 90 ? 17.457 -0.141 -10.635 1.00 68.94 90 GLU A O 1
ATOM 745 N N . ASP A 1 91 ? 17.299 0.989 -8.709 1.00 59.44 91 ASP A N 1
ATOM 746 C CA . ASP A 1 91 ? 18.649 1.568 -8.783 1.00 59.44 91 ASP A CA 1
ATOM 747 C C . ASP A 1 91 ? 19.765 0.499 -8.762 1.00 59.44 91 ASP A C 1
ATOM 749 O O . ASP A 1 91 ? 20.799 0.637 -9.423 1.00 59.44 91 ASP A O 1
ATOM 753 N N . ALA A 1 92 ? 19.566 -0.607 -8.035 1.00 56.88 92 ALA A N 1
ATOM 754 C CA . ALA A 1 92 ? 20.560 -1.678 -7.903 1.00 56.88 92 ALA A CA 1
ATOM 755 C C . ALA A 1 92 ? 20.623 -2.626 -9.119 1.00 56.88 92 ALA A C 1
ATOM 757 O O . ALA A 1 92 ? 21.643 -3.280 -9.350 1.00 56.88 92 ALA A O 1
ATOM 758 N N . SER A 1 93 ? 19.555 -2.710 -9.917 1.00 53.16 93 SER A N 1
ATOM 759 C CA . SER A 1 93 ? 19.455 -3.644 -11.050 1.00 53.16 93 SER A CA 1
ATOM 760 C C . SER A 1 93 ? 20.058 -3.102 -12.355 1.00 53.16 93 SER A C 1
ATOM 762 O O . SER A 1 93 ? 20.356 -3.882 -13.262 1.00 53.16 93 SER A O 1
ATOM 764 N N . HIS A 1 94 ? 20.386 -1.808 -12.416 1.00 48.56 94 HIS A N 1
ATOM 765 C CA . HIS A 1 94 ? 21.183 -1.230 -13.504 1.00 48.56 94 HIS A CA 1
ATOM 766 C C . HIS A 1 94 ? 22.689 -1.552 -13.430 1.00 48.56 94 HIS A C 1
ATOM 768 O O . HIS A 1 94 ? 23.396 -1.336 -14.412 1.00 48.56 94 HIS A O 1
ATOM 774 N N . GLN A 1 95 ? 23.192 -2.121 -12.325 1.00 50.00 95 GLN A N 1
ATOM 775 C CA . GLN A 1 95 ? 24.627 -2.407 -12.158 1.00 50.00 95 GLN A CA 1
ATOM 776 C C . GLN A 1 95 ? 25.058 -3.840 -12.522 1.00 50.00 95 GLN A C 1
ATOM 778 O O . GLN A 1 95 ? 26.253 -4.106 -12.617 1.00 50.00 95 GLN A O 1
ATOM 783 N N . HIS A 1 96 ? 24.129 -4.768 -12.789 1.00 45.25 96 HIS A N 1
ATOM 784 C CA . HIS A 1 96 ? 24.475 -6.182 -13.032 1.00 45.25 96 HIS A CA 1
ATOM 785 C C . HIS A 1 96 ? 24.429 -6.646 -14.500 1.00 45.25 96 HIS A C 1
ATOM 787 O O . HIS A 1 96 ? 24.659 -7.824 -14.772 1.00 45.25 96 HIS A O 1
ATOM 793 N N . LYS A 1 97 ? 24.210 -5.744 -15.468 1.00 49.38 97 LYS A N 1
ATOM 794 C CA . LYS A 1 97 ? 24.260 -6.058 -16.912 1.00 49.38 97 LYS A CA 1
ATOM 795 C C . LYS A 1 97 ? 25.549 -5.557 -17.579 1.00 49.38 97 LYS A C 1
ATOM 797 O O . LYS A 1 97 ? 25.508 -4.877 -18.595 1.00 49.38 97 LYS A O 1
ATOM 802 N N . GLY A 1 98 ? 26.696 -5.873 -16.976 1.00 49.44 98 GLY A N 1
ATOM 803 C CA . GLY A 1 98 ? 28.024 -5.529 -17.509 1.00 49.44 98 GLY A CA 1
ATOM 804 C C . GLY A 1 98 ? 29.118 -6.564 -17.224 1.00 49.44 98 GLY A C 1
ATOM 805 O O . GLY A 1 98 ? 30.298 -6.240 -17.305 1.00 49.44 98 GLY A O 1
ATOM 806 N N . ARG A 1 99 ? 28.763 -7.796 -16.828 1.00 56.06 99 ARG A N 1
ATOM 807 C CA . ARG A 1 99 ? 29.744 -8.822 -16.422 1.00 56.06 99 ARG A CA 1
ATOM 808 C C . ARG A 1 99 ? 29.334 -10.249 -16.811 1.00 56.06 99 ARG A C 1
ATOM 810 O O . ARG A 1 99 ? 29.434 -11.159 -15.999 1.00 56.06 99 ARG A O 1
ATOM 817 N N . THR A 1 100 ? 28.847 -10.441 -18.032 1.00 55.12 100 THR A N 1
ATOM 818 C CA . THR A 1 100 ? 28.711 -11.780 -18.643 1.00 55.12 100 THR A CA 1
ATOM 819 C C . THR A 1 100 ? 29.191 -11.763 -20.092 1.00 55.12 100 THR A C 1
ATOM 821 O O . THR A 1 100 ? 28.538 -12.300 -20.966 1.00 55.12 100 THR A O 1
ATOM 824 N N . ASP A 1 101 ? 30.352 -11.148 -20.319 1.00 57.56 101 ASP A N 1
ATOM 825 C CA . ASP A 1 101 ? 31.118 -11.254 -21.565 1.00 57.56 101 ASP A CA 1
ATOM 826 C C . ASP A 1 101 ? 32.620 -11.359 -21.228 1.00 57.56 101 ASP A C 1
ATOM 828 O O . ASP A 1 101 ? 33.392 -10.480 -21.599 1.00 57.56 101 ASP A O 1
ATOM 832 N N . ILE A 1 102 ? 33.036 -12.367 -20.445 1.00 53.94 102 ILE A N 1
ATOM 833 C CA . ILE A 1 102 ? 34.427 -12.875 -20.416 1.00 53.94 102 ILE A CA 1
ATOM 834 C C . ILE A 1 102 ? 34.389 -14.374 -20.123 1.00 53.94 102 ILE A C 1
ATOM 836 O O . ILE A 1 102 ? 33.759 -14.735 -19.101 1.00 53.94 102 ILE A O 1
#

Solvent-accessible surface area (backbone atoms only — not comparable to full-atom values): 6007 Å² total; per-residue (Å²): 137,89,80,56,75,53,68,47,101,82,74,46,80,47,78,53,81,78,81,72,76,75,75,48,76,64,65,55,54,55,54,60,52,55,67,51,49,60,55,48,50,53,47,49,49,40,38,50,53,25,35,55,50,9,48,52,49,16,64,74,69,70,46,68,74,53,41,29,53,50,18,46,53,50,12,49,52,50,21,52,51,47,50,51,51,52,58,57,50,58,67,59,61,74,71,72,84,79,80,88,85,129

Foldseek 3Di:
DDWDWDQPPVRDIDTDPPPPVPCDVVNVVVVVVVVCVVLVCLLVVLQVVLQVVQVVVCVVVVHDSPSNVVSNVRSVVSSVVSVVVVVVVVVVVVPPPPPDPD